Protein AF-K1URP5-F1 (afdb_monomer)

Sequence (95 aa):
MTDLQANCAVNGFSPQVHAQDGEIRIVLIPLGDSTIEADCMCNYNVSFNLSNLFSGTYHVMVYRSDFSGKYDSAKPCYEGNMSFVPNKNMEIELK

Mean predicted aligned error: 3.23 Å

pLDDT: mean 93.25, std 4.33, range [66.94, 97.62]

Secondary structure (DSSP, 8-state):
-B-EEEETT--EEEEEEEEETTEEEEEEEEES-TT---SSEEEE-------SPPSEEEEEEEEE--TTS---TT--SEEEEEEE-TT-----B--

Foldseek 3Di:
DWFDKDFPQFPFWDWDWDDDDQEIEIETATDHDLVDGDPDIDIDDDDDDDPDDDFAKGWYFYFYDYNVRDTDPVDTQDTDIDTDDPPDDDDDDGD

Nearest PDB structures (foldseek):
  2c1i-assembly1_A  TM=6.470E-01  e=4.081E+00  Streptococcus pneumoniae R6
  2c1g-assembly1_A  TM=6.477E-01  e=4.340E+00  Streptococcus pneumoniae R6

Solvent-accessible surface area (backbone atoms only — not comparable to full-atom values): 5761 Å² total; per-residue (Å²): 60,36,68,43,73,42,53,54,43,48,77,46,67,53,74,47,77,49,76,57,98,55,34,34,41,36,40,36,21,48,34,67,57,89,89,55,80,48,102,46,77,35,77,41,73,52,85,83,87,87,76,96,69,72,71,44,70,26,46,36,37,33,32,65,31,42,76,86,60,55,59,62,88,92,56,56,45,36,76,49,79,45,75,46,52,83,99,59,90,80,81,46,78,48,109

Radius of gyration: 13.95 Å; Cα contacts (8 Å, |Δi|>4): 188; chains: 1; bounding box: 37×21×37 Å

Structure (mmCIF, N/CA/C/O backbone):
data_AF-K1URP5-F1
#
_entry.id   AF-K1URP5-F1
#
loop_
_atom_site.group_PDB
_atom_site.id
_atom_site.type_symbol
_atom_site.label_atom_id
_atom_site.label_alt_id
_atom_site.label_comp_id
_atom_site.label_asym_id
_atom_site.label_entity_id
_atom_site.label_seq_id
_atom_site.pdbx_PDB_ins_code
_atom_site.Cartn_x
_atom_site.Cartn_y
_atom_site.Cartn_z
_atom_site.occupancy
_atom_site.B_iso_or_equiv
_atom_site.auth_seq_id
_atom_site.auth_comp_id
_atom_site.auth_asym_id
_atom_site.auth_atom_id
_atom_site.pdbx_PDB_model_num
ATOM 1 N N . MET A 1 1 ? 2.386 0.148 6.007 1.00 89.88 1 MET A N 1
ATOM 2 C CA . MET A 1 1 ? 2.451 -1.032 5.123 1.00 89.88 1 MET A CA 1
ATOM 3 C C . MET A 1 1 ? 3.901 -1.343 4.862 1.00 89.88 1 MET A C 1
ATOM 5 O O . MET A 1 1 ? 4.653 -0.406 4.601 1.00 89.88 1 MET A O 1
ATOM 9 N N . THR A 1 2 ? 4.273 -2.610 4.959 1.00 93.06 2 THR A N 1
ATOM 10 C CA . THR A 1 2 ? 5.661 -3.076 4.880 1.00 93.06 2 THR A CA 1
ATOM 11 C C . THR A 1 2 ? 5.834 -4.133 3.791 1.00 93.06 2 THR A C 1
ATOM 13 O O . THR A 1 2 ? 4.855 -4.739 3.348 1.00 93.06 2 THR A O 1
ATOM 16 N N . ASP A 1 3 ? 7.081 -4.287 3.336 1.00 89.00 3 ASP A N 1
ATOM 17 C CA . ASP A 1 3 ? 7.532 -5.295 2.364 1.00 89.00 3 ASP A CA 1
ATOM 18 C C . ASP A 1 3 ? 6.826 -5.268 0.997 1.00 89.00 3 ASP A C 1
ATOM 20 O O . ASP A 1 3 ? 6.663 -6.276 0.307 1.00 89.00 3 ASP A O 1
ATOM 24 N N . LEU A 1 4 ? 6.467 -4.066 0.537 1.00 92.31 4 LEU A N 1
ATOM 25 C CA . LEU A 1 4 ? 5.961 -3.868 -0.816 1.00 92.31 4 LEU A CA 1
ATOM 26 C C . LEU A 1 4 ? 7.102 -3.959 -1.836 1.00 92.31 4 LEU A C 1
ATOM 28 O O . LEU A 1 4 ? 7.869 -3.012 -1.989 1.00 92.31 4 LEU A O 1
ATOM 32 N N . GLN A 1 5 ? 7.181 -5.065 -2.573 1.00 93.44 5 GLN A N 1
ATOM 33 C CA . GLN A 1 5 ? 8.108 -5.196 -3.702 1.00 93.44 5 GLN A CA 1
ATOM 34 C C . GLN A 1 5 ? 7.585 -4.511 -4.968 1.00 93.44 5 GLN A C 1
ATOM 36 O O . GLN A 1 5 ? 6.458 -4.773 -5.405 1.00 93.44 5 GLN A O 1
ATOM 41 N N . ALA A 1 6 ? 8.430 -3.684 -5.585 1.00 94.31 6 ALA A N 1
ATOM 42 C CA . ALA A 1 6 ? 8.190 -3.061 -6.885 1.00 94.31 6 ALA A CA 1
ATOM 43 C C . ALA A 1 6 ? 9.502 -2.811 -7.647 1.00 94.31 6 ALA A C 1
ATOM 45 O O . ALA A 1 6 ? 10.584 -2.897 -7.069 1.00 94.31 6 ALA A O 1
ATOM 46 N N . ASN A 1 7 ? 9.403 -2.511 -8.945 1.00 96.06 7 ASN A N 1
ATOM 47 C CA . ASN A 1 7 ? 10.559 -2.128 -9.756 1.00 96.06 7 ASN A CA 1
ATOM 48 C C . ASN A 1 7 ? 11.241 -0.891 -9.146 1.00 96.06 7 ASN A C 1
ATOM 50 O O . ASN A 1 7 ? 10.552 0.060 -8.775 1.00 96.06 7 ASN A O 1
ATOM 54 N N . CYS A 1 8 ? 12.573 -0.877 -9.064 1.00 96.12 8 CYS A N 1
ATOM 55 C CA . CYS A 1 8 ? 13.309 0.236 -8.453 1.00 96.12 8 CYS A CA 1
ATOM 56 C C . CYS A 1 8 ? 13.193 1.578 -9.209 1.00 96.12 8 CYS A C 1
ATOM 58 O O . CYS A 1 8 ? 13.625 2.600 -8.683 1.00 96.12 8 CYS A O 1
ATOM 60 N N . ALA A 1 9 ? 12.601 1.609 -10.409 1.00 95.81 9 ALA A N 1
ATOM 61 C CA . ALA A 1 9 ? 12.216 2.846 -11.093 1.00 95.81 9 ALA A CA 1
ATOM 62 C C . ALA A 1 9 ? 11.041 3.577 -10.409 1.00 95.81 9 ALA A C 1
ATOM 64 O O . ALA A 1 9 ? 10.774 4.744 -10.701 1.00 95.81 9 ALA A O 1
ATOM 65 N N . VAL A 1 10 ? 10.336 2.914 -9.485 1.00 96.62 10 VAL A N 1
ATOM 66 C CA . VAL A 1 10 ? 9.303 3.534 -8.653 1.00 96.62 10 VAL A CA 1
ATOM 67 C C . VAL A 1 10 ? 9.956 4.427 -7.591 1.00 96.62 10 VAL A C 1
ATOM 69 O O . VAL A 1 10 ? 10.801 3.997 -6.810 1.00 96.62 10 VAL A O 1
ATOM 72 N N . ASN A 1 11 ? 9.514 5.678 -7.500 1.00 95.06 11 ASN A N 1
ATOM 73 C CA . ASN A 1 11 ? 10.010 6.654 -6.523 1.00 95.06 11 ASN A CA 1
ATOM 74 C C . ASN A 1 11 ? 9.299 6.561 -5.163 1.00 95.06 11 ASN A C 1
ATOM 76 O O . ASN A 1 11 ? 9.717 7.178 -4.185 1.00 95.06 11 ASN A O 1
ATOM 80 N N . GLY A 1 12 ? 8.190 5.829 -5.102 1.00 96.06 12 GLY A N 1
ATOM 81 C CA . GLY A 1 12 ? 7.352 5.661 -3.923 1.00 96.06 12 GLY A CA 1
ATOM 82 C C . GLY A 1 12 ? 5.909 5.378 -4.318 1.00 96.06 12 GLY A C 1
ATOM 83 O O . GLY A 1 12 ? 5.616 5.117 -5.482 1.00 96.06 12 GL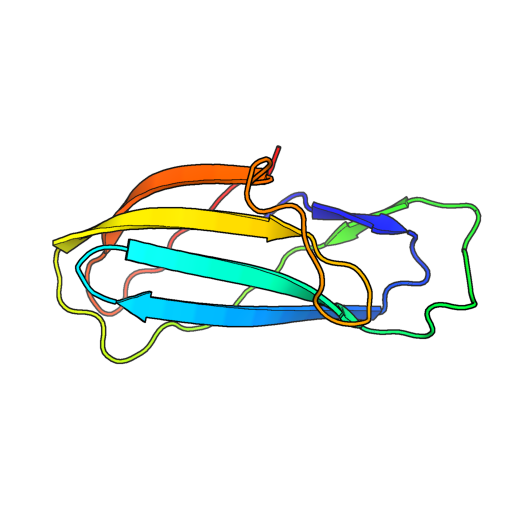Y A O 1
ATOM 84 N N . PHE A 1 13 ? 4.996 5.460 -3.354 1.00 97.19 13 PHE 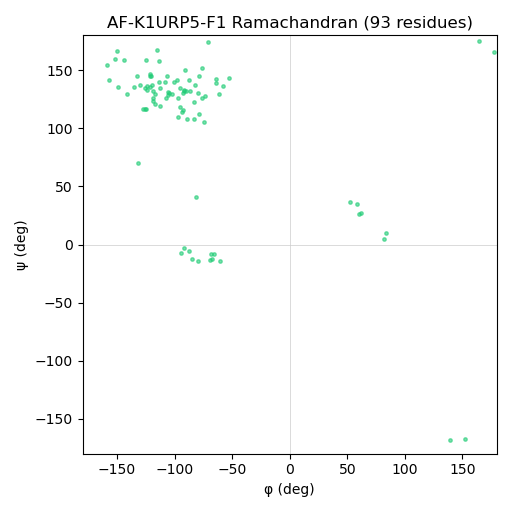A N 1
ATOM 85 C CA . PHE A 1 13 ? 3.575 5.219 -3.588 1.00 97.19 13 PHE A CA 1
ATOM 86 C C . PHE A 1 13 ? 2.733 6.351 -3.018 1.00 97.19 13 PHE A C 1
ATOM 88 O O . PHE A 1 13 ? 2.959 6.798 -1.893 1.00 97.19 13 PHE A O 1
ATOM 95 N N . SER A 1 14 ? 1.733 6.779 -3.783 1.00 96.19 14 SER A N 1
ATOM 96 C CA . SER A 1 14 ? 0.662 7.645 -3.306 1.00 96.19 14 SER A CA 1
ATOM 97 C C . SER A 1 14 ? -0.551 6.779 -2.949 1.00 96.19 14 SER A C 1
ATOM 99 O O . SER A 1 14 ? -1.162 6.189 -3.845 1.00 96.19 14 SER A O 1
ATOM 101 N N . PRO A 1 15 ? -0.890 6.637 -1.657 1.00 96.12 15 PRO A N 1
ATOM 102 C CA . PRO A 1 15 ? -2.078 5.906 -1.249 1.00 96.12 15 PRO A CA 1
ATOM 103 C C . PRO A 1 15 ? -3.331 6.750 -1.503 1.00 96.12 15 PRO A C 1
ATOM 105 O O . PRO A 1 15 ? -3.457 7.865 -0.998 1.00 96.12 15 PRO A O 1
ATOM 108 N N . GLN A 1 16 ? -4.291 6.191 -2.232 1.00 95.81 16 GLN A N 1
ATOM 109 C CA . GLN A 1 16 ? -5.663 6.686 -2.265 1.00 95.81 16 GLN A CA 1
ATOM 110 C C . GLN A 1 16 ? -6.510 5.872 -1.298 1.00 95.81 16 GLN A C 1
ATOM 112 O O . GLN A 1 16 ? -6.534 4.645 -1.371 1.00 95.81 16 GLN A O 1
ATOM 117 N N . VAL A 1 17 ? -7.202 6.556 -0.393 1.00 93.88 17 VAL A N 1
ATOM 118 C CA . VAL A 1 17 ? -8.002 5.922 0.652 1.00 93.88 17 VAL A CA 1
ATOM 119 C C . VAL A 1 17 ? -9.467 6.282 0.458 1.00 93.88 17 VAL A C 1
ATOM 121 O O . VAL A 1 17 ? -9.814 7.458 0.387 1.00 93.88 17 VAL A O 1
ATOM 124 N N . HIS A 1 18 ? -10.322 5.265 0.452 1.00 93.19 18 HIS A N 1
ATOM 125 C CA . HIS A 1 18 ? -11.769 5.399 0.559 1.00 93.19 18 HIS A CA 1
ATOM 126 C C . HIS A 1 18 ? -12.247 4.675 1.816 1.00 93.19 18 HIS A C 1
ATOM 128 O O . HIS A 1 18 ? -11.971 3.489 1.973 1.00 93.19 18 HIS A O 1
ATOM 134 N N . ALA A 1 19 ? -12.945 5.375 2.707 1.00 91.50 19 ALA A N 1
ATOM 135 C CA . ALA A 1 19 ? -13.505 4.797 3.925 1.00 91.50 19 ALA A CA 1
ATOM 136 C C . ALA A 1 19 ? -15.008 5.074 3.973 1.00 91.50 19 ALA A C 1
ATOM 138 O O . ALA A 1 19 ? -15.420 6.234 4.016 1.00 91.50 19 ALA A O 1
ATOM 139 N N . GLN A 1 20 ? -15.822 4.021 3.933 1.00 89.38 20 GLN A N 1
ATOM 140 C CA . GLN A 1 20 ? -17.276 4.136 3.887 1.00 89.38 20 GLN A CA 1
ATOM 141 C C . GLN A 1 20 ? -17.935 2.856 4.412 1.00 89.38 20 GLN A C 1
ATOM 143 O O . GLN A 1 20 ? -17.455 1.766 4.130 1.00 89.38 20 GLN A O 1
ATOM 148 N N . ASP A 1 21 ? -19.036 2.991 5.159 1.00 88.75 21 ASP A N 1
ATOM 149 C CA . ASP A 1 21 ? -19.924 1.882 5.554 1.00 88.75 21 ASP A CA 1
ATOM 150 C C . ASP A 1 21 ? -19.213 0.682 6.219 1.00 88.75 21 ASP A C 1
ATOM 152 O O . ASP A 1 21 ? -19.586 -0.471 6.031 1.00 88.75 21 ASP A O 1
ATOM 156 N N . GLY A 1 22 ? -18.183 0.955 7.031 1.00 91.88 22 GLY A N 1
ATOM 157 C CA . GLY A 1 22 ? -17.398 -0.082 7.716 1.00 91.88 22 GLY A CA 1
ATOM 158 C C . GLY A 1 22 ? -16.308 -0.724 6.852 1.00 91.88 22 GLY A C 1
ATOM 159 O O . GLY A 1 22 ? -15.610 -1.620 7.319 1.00 91.88 22 GLY A O 1
ATOM 160 N N . GLU A 1 23 ? -16.102 -0.241 5.630 1.00 95.00 23 GLU A N 1
ATOM 161 C CA . GLU A 1 23 ? -15.016 -0.652 4.747 1.00 95.00 23 GLU A CA 1
ATOM 162 C C . GLU A 1 23 ? -13.939 0.430 4.639 1.00 95.00 23 GLU A C 1
ATOM 164 O O . GLU A 1 23 ? -14.225 1.630 4.624 1.00 95.00 23 GLU A O 1
ATOM 169 N N . ILE A 1 24 ? -12.685 -0.003 4.518 1.00 95.56 24 ILE A N 1
ATOM 170 C CA . ILE A 1 24 ? -11.549 0.845 4.158 1.00 95.56 24 ILE A CA 1
ATOM 171 C C . ILE A 1 24 ? -10.861 0.215 2.951 1.00 95.56 24 ILE A C 1
ATOM 173 O O . ILE A 1 24 ? -10.300 -0.876 3.024 1.00 95.56 24 ILE A O 1
ATOM 177 N N . ARG A 1 25 ? -10.864 0.932 1.833 1.00 96.06 25 ARG A N 1
ATOM 178 C CA . ARG A 1 25 ? -10.146 0.566 0.617 1.00 96.06 25 ARG A CA 1
ATOM 179 C C . ARG A 1 25 ? -8.945 1.477 0.444 1.00 96.06 25 ARG A C 1
ATOM 181 O O . ARG A 1 25 ? -9.095 2.695 0.411 1.00 96.06 25 ARG A O 1
ATOM 188 N N . ILE A 1 26 ? -7.766 0.886 0.293 1.00 97.06 26 ILE A N 1
ATOM 189 C CA . ILE A 1 26 ? -6.524 1.608 0.023 1.00 97.06 26 ILE A CA 1
ATOM 190 C C . ILE A 1 26 ? -5.969 1.141 -1.321 1.00 97.06 26 ILE A C 1
ATOM 192 O O . ILE A 1 26 ? -5.764 -0.050 -1.534 1.00 97.06 26 ILE A O 1
ATOM 196 N N . VAL A 1 27 ? -5.707 2.075 -2.228 1.00 97.62 27 VAL A N 1
ATOM 197 C CA . VAL A 1 27 ? -5.081 1.813 -3.527 1.00 97.62 27 VAL A CA 1
ATOM 198 C C . VAL A 1 27 ? -3.703 2.457 -3.529 1.00 97.62 27 VAL A C 1
ATOM 200 O O . VAL A 1 27 ? -3.581 3.667 -3.351 1.00 97.62 27 VAL A O 1
ATOM 203 N N . LEU A 1 28 ? -2.660 1.650 -3.703 1.00 97.31 28 LEU A N 1
ATOM 204 C CA . LEU A 1 28 ? -1.277 2.106 -3.774 1.00 97.31 28 LEU A CA 1
ATOM 205 C C . LEU A 1 28 ? -0.929 2.420 -5.229 1.00 97.31 28 LEU A C 1
ATOM 207 O O . LEU A 1 28 ? -0.798 1.507 -6.052 1.00 97.31 28 LEU A O 1
ATOM 211 N N . ILE A 1 29 ? -0.802 3.711 -5.541 1.00 97.56 29 ILE A N 1
ATOM 212 C CA . ILE A 1 29 ? -0.444 4.196 -6.878 1.00 97.56 29 ILE A CA 1
ATOM 213 C C . ILE A 1 29 ? 1.064 4.435 -6.931 1.00 97.56 29 ILE A C 1
ATOM 215 O O . ILE A 1 29 ? 1.552 5.265 -6.157 1.00 97.56 29 ILE A O 1
ATOM 219 N N . PRO A 1 30 ? 1.821 3.729 -7.790 1.00 97.19 30 PRO A N 1
ATOM 220 C CA . PRO A 1 30 ? 3.249 3.967 -7.930 1.00 97.19 30 PRO A CA 1
ATOM 221 C C . PRO A 1 30 ? 3.504 5.378 -8.470 1.00 97.19 30 PRO A C 1
ATOM 223 O O . PRO A 1 30 ? 2.815 5.865 -9.365 1.00 97.19 30 PRO A O 1
ATOM 226 N N . LEU A 1 31 ? 4.511 6.036 -7.908 1.00 96.56 31 LEU A N 1
ATOM 227 C CA . LEU A 1 31 ? 5.020 7.326 -8.360 1.00 96.56 31 LEU A CA 1
ATOM 228 C C . LEU A 1 31 ? 6.283 7.105 -9.187 1.00 96.56 31 LEU A C 1
ATOM 230 O O . LEU A 1 31 ? 7.127 6.295 -8.813 1.00 96.56 31 LEU A O 1
ATOM 234 N N . GLY A 1 32 ? 6.448 7.855 -10.270 1.00 93.00 32 GLY A N 1
ATOM 235 C CA . GLY A 1 32 ? 7.609 7.745 -11.153 1.00 93.00 32 GLY A CA 1
ATOM 236 C C . GLY A 1 32 ? 7.217 7.848 -12.621 1.00 93.00 32 GLY A C 1
ATOM 237 O O . GLY A 1 32 ? 6.092 8.226 -12.946 1.00 93.00 32 GLY A O 1
ATOM 238 N N . ASP A 1 33 ? 8.165 7.522 -13.491 1.00 92.31 33 ASP A N 1
ATOM 239 C CA . ASP A 1 33 ? 7.945 7.444 -14.930 1.00 92.31 33 ASP A CA 1
ATOM 240 C C . ASP A 1 33 ? 7.573 6.007 -15.307 1.00 92.31 33 ASP A C 1
ATOM 242 O O . ASP A 1 33 ? 8.380 5.090 -15.161 1.00 92.31 33 ASP A O 1
ATOM 246 N N . SER A 1 34 ? 6.352 5.811 -15.805 1.00 91.62 34 SER A N 1
ATOM 247 C CA . SER A 1 34 ? 5.845 4.489 -16.187 1.00 91.62 34 SER A CA 1
ATOM 248 C C . SER A 1 34 ? 6.542 3.883 -17.408 1.00 91.62 34 SER A C 1
ATOM 250 O O . SER A 1 34 ? 6.244 2.749 -17.769 1.00 91.62 34 SER A O 1
ATOM 252 N N . THR A 1 35 ? 7.390 4.646 -18.099 1.00 94.12 35 THR A N 1
ATOM 253 C CA . THR A 1 35 ? 8.136 4.193 -19.281 1.00 94.12 35 THR A CA 1
ATOM 254 C C . THR A 1 35 ? 9.534 3.679 -18.944 1.00 94.12 35 THR A C 1
ATOM 256 O O . THR A 1 35 ? 10.209 3.138 -19.819 1.00 94.12 35 THR A O 1
ATOM 259 N N . ILE A 1 36 ? 9.964 3.826 -17.687 1.00 92.88 36 ILE A N 1
ATOM 260 C CA . ILE A 1 36 ? 11.281 3.410 -17.212 1.00 92.88 36 ILE A CA 1
ATOM 261 C C . ILE A 1 36 ? 11.139 2.138 -16.375 1.00 92.88 36 ILE A C 1
ATOM 263 O O . ILE A 1 36 ? 10.355 2.085 -15.432 1.00 92.88 36 ILE A O 1
ATOM 267 N N . GLU A 1 37 ? 11.965 1.139 -16.677 1.00 92.25 37 GLU A N 1
ATOM 268 C CA . GLU A 1 37 ? 12.170 -0.033 -15.828 1.00 92.25 37 GLU A CA 1
ATOM 269 C C . GLU A 1 37 ? 13.644 -0.147 -15.443 1.00 92.25 37 GLU A C 1
ATOM 271 O O . GLU A 1 37 ? 14.542 0.007 -16.272 1.00 92.25 37 GLU A O 1
ATOM 276 N N . ALA A 1 38 ? 13.891 -0.431 -14.167 1.00 93.81 38 ALA A N 1
ATOM 277 C CA . ALA A 1 38 ? 15.194 -0.835 -13.668 1.00 93.81 38 ALA A CA 1
ATOM 278 C C . ALA A 1 38 ? 15.325 -2.365 -13.697 1.00 93.81 38 ALA A C 1
ATOM 280 O O . ALA A 1 38 ? 14.347 -3.079 -13.477 1.00 93.81 38 ALA A O 1
ATOM 281 N N . ASP A 1 39 ? 16.546 -2.870 -13.872 1.00 95.81 39 ASP A N 1
ATOM 282 C CA . ASP A 1 39 ? 16.871 -4.302 -13.769 1.00 95.81 39 ASP A CA 1
ATOM 283 C C . ASP A 1 39 ? 17.058 -4.740 -12.299 1.00 95.81 39 ASP A C 1
ATOM 285 O O . ASP A 1 39 ? 18.011 -5.422 -11.923 1.00 95.81 39 ASP A O 1
ATOM 289 N N . CYS A 1 40 ? 16.197 -4.239 -11.410 1.00 96.44 40 CYS A N 1
ATOM 290 C CA . CYS A 1 40 ? 16.192 -4.585 -9.995 1.00 96.44 40 CYS A CA 1
ATOM 291 C C . CYS A 1 40 ? 14.836 -4.300 -9.332 1.00 96.44 40 CYS A C 1
ATOM 293 O O . CYS A 1 40 ? 14.0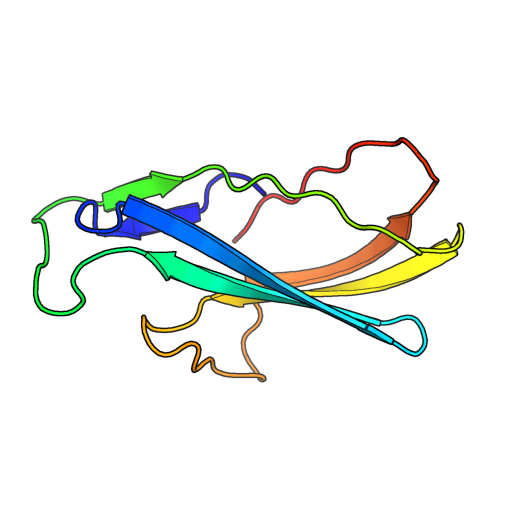63 -3.435 -9.756 1.00 96.44 40 CYS A O 1
ATOM 295 N N . MET A 1 41 ? 14.569 -5.046 -8.257 1.00 96.00 41 MET A N 1
ATOM 296 C CA . MET A 1 41 ? 13.386 -4.906 -7.408 1.00 96.00 41 MET A CA 1
ATOM 297 C C . MET A 1 41 ? 13.77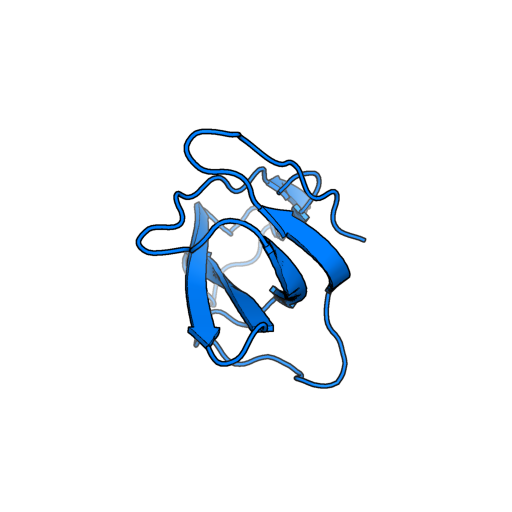2 -4.301 -6.061 1.00 96.00 41 MET A C 1
ATOM 299 O O . MET A 1 41 ? 14.800 -4.654 -5.482 1.00 96.00 41 MET A O 1
ATOM 303 N N . CYS A 1 42 ? 12.928 -3.405 -5.563 1.00 95.56 42 CYS A N 1
ATOM 304 C CA . CYS A 1 42 ? 13.119 -2.671 -4.322 1.00 95.56 42 CYS A CA 1
ATOM 305 C C . CYS A 1 42 ? 11.951 -2.933 -3.365 1.00 95.56 42 CYS A C 1
ATOM 307 O O . CYS A 1 42 ? 10.805 -3.091 -3.795 1.00 95.56 42 CYS A O 1
ATOM 309 N N . ASN A 1 43 ? 12.249 -2.944 -2.062 1.00 94.75 43 ASN A N 1
ATOM 310 C CA . ASN A 1 43 ? 11.243 -2.990 -1.004 1.00 94.75 43 ASN A CA 1
ATOM 311 C C . ASN A 1 43 ? 10.872 -1.570 -0.582 1.00 94.75 43 ASN A C 1
ATOM 313 O O . ASN A 1 43 ? 11.745 -0.749 -0.295 1.00 94.75 43 ASN A O 1
ATOM 317 N N . TYR A 1 44 ? 9.574 -1.309 -0.487 1.00 94.62 44 TYR A N 1
ATOM 318 C CA . TYR A 1 44 ? 9.030 -0.028 -0.068 1.00 94.62 44 TYR A CA 1
ATOM 319 C C . TYR A 1 44 ? 8.193 -0.195 1.196 1.00 94.62 44 TYR A C 1
ATOM 321 O O . TYR A 1 44 ? 7.355 -1.090 1.304 1.00 94.62 44 TYR A O 1
ATOM 329 N N . ASN A 1 45 ? 8.376 0.740 2.126 1.00 94.94 45 ASN A N 1
ATOM 330 C CA . ASN A 1 45 ? 7.467 0.937 3.245 1.00 94.94 45 ASN A CA 1
ATOM 331 C C . ASN A 1 45 ? 6.594 2.154 2.943 1.00 94.94 45 ASN A C 1
ATOM 333 O O . ASN A 1 45 ? 7.101 3.221 2.597 1.00 94.94 45 ASN A O 1
ATOM 337 N N . VAL A 1 46 ? 5.279 1.992 3.075 1.00 94.62 46 VAL A N 1
ATOM 338 C CA . VAL A 1 46 ? 4.300 3.050 2.801 1.00 94.62 46 VAL A CA 1
ATOM 339 C C .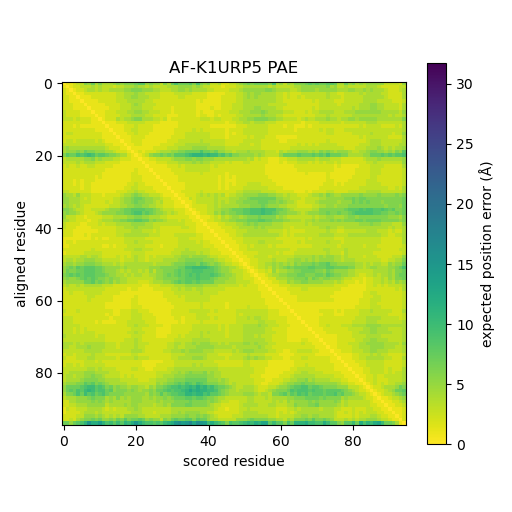 VAL A 1 46 ? 3.565 3.390 4.088 1.00 94.62 46 VAL A C 1
ATOM 341 O O . VAL A 1 46 ? 2.904 2.535 4.687 1.00 94.62 46 VAL A O 1
ATOM 344 N N . SER A 1 47 ? 3.663 4.654 4.493 1.00 94.12 47 SER A N 1
ATOM 345 C CA . SER A 1 47 ? 3.038 5.190 5.701 1.00 94.12 47 SER A CA 1
ATOM 346 C C . SER A 1 47 ? 2.157 6.378 5.343 1.00 94.12 47 SER A C 1
ATOM 348 O O . SER A 1 47 ? 2.573 7.269 4.606 1.00 94.12 47 SER A O 1
ATOM 350 N N . PHE A 1 48 ? 0.938 6.397 5.871 1.00 92.75 48 PHE A N 1
ATOM 351 C CA . PHE A 1 48 ? -0.024 7.478 5.687 1.00 92.75 48 PHE A CA 1
ATOM 352 C C . PHE A 1 48 ? -0.952 7.553 6.897 1.00 92.75 48 PHE A C 1
ATOM 354 O O . PHE A 1 48 ? -1.094 6.584 7.644 1.00 92.75 48 PHE A O 1
ATOM 361 N N . ASN A 1 49 ? -1.584 8.710 7.076 1.00 90.50 49 ASN A N 1
ATOM 362 C CA . ASN A 1 49 ? -2.548 8.930 8.144 1.00 90.50 49 ASN A CA 1
ATOM 363 C C . ASN A 1 49 ? -3.971 8.758 7.621 1.00 90.50 49 ASN A C 1
ATOM 365 O O . ASN A 1 49 ? -4.299 9.194 6.518 1.00 90.50 49 ASN A O 1
ATOM 369 N N . LEU A 1 50 ? -4.818 8.163 8.454 1.00 87.44 50 LEU A N 1
ATOM 370 C CA . LEU A 1 50 ? -6.258 8.101 8.253 1.00 87.44 50 LEU A CA 1
ATOM 371 C C . LEU A 1 50 ? -6.922 9.088 9.209 1.00 87.44 50 LEU A C 1
ATOM 373 O O . LEU A 1 50 ? -6.643 9.080 10.407 1.00 87.44 50 LEU A O 1
ATOM 377 N N . SER A 1 51 ? -7.805 9.922 8.674 1.00 86.00 51 SER A N 1
ATOM 378 C CA . SER A 1 51 ? -8.556 10.917 9.441 1.00 86.00 51 SER A CA 1
ATOM 379 C C . SER A 1 51 ? -10.038 10.564 9.442 1.00 86.00 51 SER A C 1
ATOM 381 O O . SER A 1 51 ? -10.514 9.877 8.542 1.00 86.00 51 SER A O 1
ATOM 383 N N . ASN A 1 52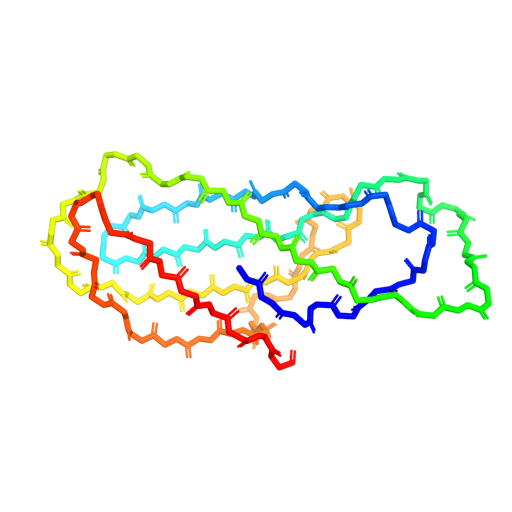 ? -10.779 11.072 10.429 1.00 85.06 52 ASN A N 1
ATOM 384 C CA . ASN A 1 52 ? -12.240 10.939 10.520 1.00 85.06 52 ASN A CA 1
ATOM 385 C C . ASN A 1 52 ? -12.761 9.491 10.628 1.00 85.06 52 ASN A C 1
ATOM 387 O O . ASN A 1 52 ? -13.899 9.219 10.255 1.00 85.06 52 ASN A O 1
ATOM 391 N N . LEU A 1 53 ? -11.956 8.568 11.164 1.00 85.31 53 LEU A N 1
ATOM 392 C CA . LEU A 1 53 ? -12.407 7.217 11.494 1.00 85.31 53 LEU A CA 1
ATOM 393 C C . LEU A 1 53 ? -12.942 7.159 12.924 1.00 85.31 53 LEU A C 1
ATOM 395 O O . LEU A 1 53 ? -12.282 7.595 13.871 1.00 85.31 53 LEU A O 1
ATOM 399 N N . PHE A 1 54 ? -14.119 6.562 13.089 1.00 88.50 54 PHE A N 1
ATOM 400 C CA . PHE A 1 54 ? -14.618 6.179 14.404 1.00 88.50 54 PHE A CA 1
ATOM 401 C C . PHE A 1 54 ? -13.896 4.927 14.897 1.00 88.50 54 PHE A C 1
ATOM 403 O O . PHE A 1 54 ? -13.468 4.091 14.099 1.00 88.50 54 PHE A O 1
ATOM 410 N N . SER A 1 55 ? -13.793 4.781 16.218 1.00 91.12 55 SER A N 1
ATOM 411 C CA . SER A 1 55 ? -13.289 3.546 16.813 1.00 91.12 55 SER A CA 1
ATOM 412 C C . SER A 1 55 ? -14.202 2.381 16.427 1.00 91.12 55 SER A C 1
ATOM 414 O O . SER A 1 55 ? -15.415 2.472 16.604 1.00 91.12 55 SER A O 1
ATOM 416 N N . GLY A 1 56 ? -13.633 1.287 15.927 1.00 92.31 56 GLY A N 1
ATOM 417 C CA . GLY A 1 56 ? -14.420 0.150 15.455 1.00 92.31 56 GLY A CA 1
ATOM 418 C C . GLY A 1 56 ? -13.624 -0.811 14.585 1.00 92.31 56 GLY A C 1
ATOM 419 O O . GLY A 1 56 ? -12.458 -0.569 14.277 1.00 92.31 56 GLY A O 1
ATOM 420 N N . THR A 1 57 ? -14.260 -1.913 14.202 1.00 95.06 57 THR A N 1
ATOM 421 C CA . THR A 1 57 ? -13.697 -2.886 13.262 1.00 95.06 57 THR A CA 1
ATOM 422 C C . THR A 1 57 ? -14.134 -2.539 11.847 1.00 95.06 57 THR A C 1
ATOM 424 O O . THR A 1 57 ? -15.320 -2.330 11.608 1.00 95.06 57 THR A O 1
ATOM 427 N N . TYR A 1 58 ? -13.171 -2.487 10.931 1.00 95.62 58 TYR A N 1
ATOM 428 C CA . TYR A 1 58 ? -13.394 -2.215 9.517 1.00 95.62 58 TYR A CA 1
ATOM 429 C C . TYR A 1 58 ? -12.901 -3.388 8.675 1.00 95.62 58 TYR A C 1
ATOM 431 O O . TYR A 1 58 ? -11.873 -3.992 9.001 1.00 95.62 58 TYR A O 1
ATOM 439 N N . HIS A 1 59 ? -13.597 -3.665 7.575 1.00 96.94 59 HIS A N 1
ATOM 440 C CA . HIS A 1 59 ? -13.099 -4.544 6.521 1.00 96.94 59 HIS A CA 1
ATOM 441 C C . HIS A 1 59 ? -12.103 -3.765 5.662 1.00 96.94 59 HIS A C 1
ATOM 443 O O . HIS A 1 59 ? -12.464 -2.790 5.003 1.00 96.94 59 HIS A O 1
ATOM 449 N N . VAL A 1 60 ? -10.830 -4.146 5.714 1.00 96.62 60 VAL A N 1
ATOM 450 C CA . VAL A 1 60 ? -9.733 -3.433 5.058 1.00 96.62 60 VAL A CA 1
ATOM 451 C C . VAL A 1 60 ? -9.276 -4.206 3.832 1.00 96.62 60 VAL A C 1
ATOM 453 O O . VAL A 1 60 ? -8.931 -5.382 3.929 1.00 96.62 60 VAL A O 1
ATOM 456 N N . MET A 1 61 ? -9.201 -3.521 2.694 1.00 97.06 61 MET A N 1
ATOM 457 C CA . MET A 1 61 ? -8.633 -4.051 1.456 1.00 97.06 61 MET A CA 1
ATOM 458 C C . MET A 1 61 ? -7.539 -3.124 0.939 1.00 97.06 61 MET A C 1
ATOM 460 O O . MET A 1 61 ? -7.729 -1.907 0.860 1.00 97.06 61 MET A O 1
ATOM 464 N N . VAL A 1 62 ? -6.410 -3.701 0.538 1.00 96.94 62 VAL A N 1
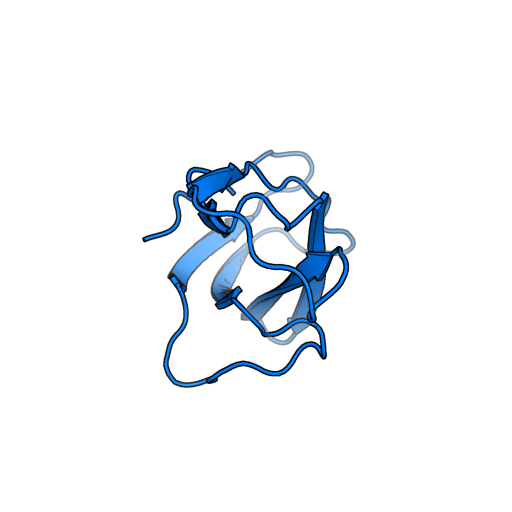ATOM 465 C CA . VAL A 1 62 ? -5.292 -2.979 -0.074 1.00 96.94 62 VAL A CA 1
ATOM 466 C C . VAL A 1 62 ? -5.066 -3.514 -1.480 1.00 96.94 62 VAL A C 1
ATOM 468 O O . VAL A 1 62 ? -4.983 -4.724 -1.681 1.00 96.94 62 VAL A O 1
ATOM 471 N N . TYR A 1 63 ? -4.942 -2.613 -2.447 1.00 97.06 63 TYR A N 1
ATOM 472 C CA . TYR A 1 63 ? -4.699 -2.932 -3.848 1.00 97.06 63 TYR A CA 1
ATOM 473 C C . TYR A 1 63 ? -3.410 -2.274 -4.327 1.00 97.06 63 TYR A C 1
ATOM 475 O O . TYR A 1 63 ? -3.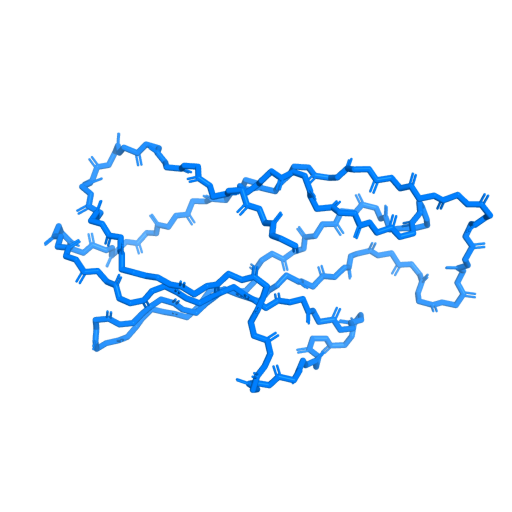092 -1.147 -3.943 1.00 97.06 63 TYR A O 1
ATOM 483 N N . ARG A 1 64 ? -2.694 -2.962 -5.219 1.00 95.12 64 ARG A N 1
ATOM 484 C CA . ARG A 1 64 ? -1.632 -2.363 -6.035 1.00 95.12 64 ARG A CA 1
ATOM 485 C C . ARG A 1 64 ? -2.244 -1.963 -7.373 1.00 95.12 64 ARG A C 1
ATOM 487 O O . ARG A 1 64 ? -2.992 -2.745 -7.958 1.00 95.12 64 ARG A O 1
ATOM 494 N N . SER A 1 65 ? -1.939 -0.760 -7.834 1.00 96.75 65 SER A N 1
ATOM 495 C CA . SER A 1 65 ? -2.412 -0.256 -9.126 1.00 96.75 65 SER A CA 1
ATOM 496 C C . SER A 1 65 ? -1.262 -0.023 -10.099 1.00 96.75 65 SER A C 1
ATOM 498 O O . SER A 1 65 ? -0.095 -0.033 -9.704 1.00 96.75 65 SER A O 1
ATOM 500 N N . ASP A 1 66 ? -1.595 0.187 -11.369 1.00 95.38 66 ASP A N 1
ATOM 501 C CA . ASP A 1 66 ? -0.674 0.799 -12.323 1.00 95.38 66 ASP A CA 1
ATOM 502 C C . ASP A 1 66 ? -0.474 2.302 -12.032 1.00 95.38 66 ASP A C 1
ATOM 504 O O . ASP A 1 66 ? -1.147 2.892 -11.185 1.00 95.38 66 ASP A O 1
ATOM 508 N N . PHE A 1 67 ? 0.435 2.954 -12.763 1.00 95.94 67 PHE A N 1
ATOM 509 C CA . PHE A 1 67 ? 0.707 4.394 -12.624 1.00 95.94 67 PHE A CA 1
ATOM 510 C C . PHE A 1 67 ? -0.510 5.296 -12.918 1.00 95.94 67 PHE A C 1
ATOM 512 O O . PHE A 1 67 ? -0.489 6.476 -12.576 1.00 95.94 67 PHE A O 1
ATOM 519 N N . SER A 1 68 ? -1.579 4.770 -13.531 1.00 95.06 68 SER A N 1
ATOM 520 C CA . SER A 1 68 ? -2.838 5.493 -13.766 1.00 95.06 68 SER A CA 1
ATOM 521 C C . SER A 1 68 ? -3.872 5.302 -12.648 1.00 95.06 68 SER A C 1
ATOM 523 O O . SER A 1 68 ? -4.943 5.908 -12.693 1.00 95.06 68 SER A O 1
ATOM 525 N N . GLY A 1 69 ? -3.566 4.473 -11.646 1.00 96.00 69 GLY A N 1
ATOM 526 C CA . GLY A 1 69 ? -4.466 4.139 -10.547 1.00 96.00 69 GLY A CA 1
ATOM 527 C C . GLY A 1 69 ? -5.454 3.013 -10.863 1.00 96.00 69 GLY A C 1
ATOM 528 O O . GLY A 1 69 ? -6.366 2.773 -10.072 1.00 96.00 69 GLY A O 1
ATOM 529 N N . LYS A 1 70 ? -5.303 2.296 -11.986 1.00 96.88 70 LYS A N 1
ATOM 530 C CA . LYS A 1 70 ? -6.146 1.131 -12.300 1.00 96.88 70 LYS A CA 1
ATOM 531 C C . LYS A 1 70 ? -5.627 -0.113 -11.587 1.00 96.88 70 LYS A C 1
ATOM 533 O O . LYS A 1 70 ? -4.428 -0.372 -11.569 1.00 96.88 70 LYS A O 1
ATOM 538 N N . TYR A 1 71 ? -6.537 -0.902 -11.025 1.00 96.69 71 TYR A N 1
ATOM 539 C CA . TYR A 1 71 ? -6.237 -2.137 -10.299 1.00 96.69 71 TYR A CA 1
ATOM 540 C C . TYR A 1 71 ? -7.319 -3.196 -10.545 1.00 96.69 71 TYR A C 1
ATOM 542 O O . TYR A 1 71 ? -8.445 -2.874 -10.926 1.00 96.69 71 TYR A O 1
ATOM 550 N N . ASP A 1 72 ? -6.973 -4.463 -10.316 1.00 96.00 72 ASP A N 1
ATOM 551 C CA . ASP A 1 72 ? -7.910 -5.590 -10.350 1.00 96.00 72 ASP A CA 1
ATOM 552 C C . ASP A 1 72 ? -8.629 -5.688 -8.995 1.00 96.00 72 ASP A C 1
ATOM 554 O O . ASP A 1 72 ? -8.033 -6.078 -7.988 1.00 96.00 72 ASP A O 1
ATOM 558 N N . SER A 1 73 ? -9.914 -5.325 -8.952 1.00 94.12 73 SER A N 1
ATOM 559 C CA . SER A 1 73 ? -10.698 -5.338 -7.712 1.00 94.12 73 SER A CA 1
ATOM 560 C C . SER A 1 73 ? -10.949 -6.743 -7.158 1.00 94.12 73 SER A C 1
ATOM 562 O O . SER A 1 73 ? -11.399 -6.863 -6.026 1.00 94.12 73 SER A O 1
ATOM 564 N N . ALA A 1 74 ? -10.678 -7.805 -7.924 1.00 95.94 74 ALA A N 1
ATOM 565 C CA . ALA A 1 74 ? -10.780 -9.182 -7.445 1.00 95.94 74 ALA A CA 1
ATOM 566 C C . ALA A 1 74 ? -9.489 -9.685 -6.771 1.00 95.94 74 ALA A C 1
ATOM 568 O O . ALA A 1 74 ? -9.468 -10.807 -6.268 1.00 95.94 74 ALA A O 1
ATOM 569 N N . LYS A 1 75 ? -8.401 -8.898 -6.786 1.00 94.06 75 LYS A N 1
ATOM 570 C CA . LYS A 1 75 ? -7.075 -9.318 -6.301 1.00 94.06 75 LYS A CA 1
ATOM 571 C C . LYS A 1 75 ? -6.439 -8.287 -5.366 1.00 94.06 75 LYS A C 1
ATOM 573 O O . LYS A 1 75 ? -5.456 -7.639 -5.737 1.00 94.06 75 LYS A O 1
ATOM 578 N N . PRO A 1 7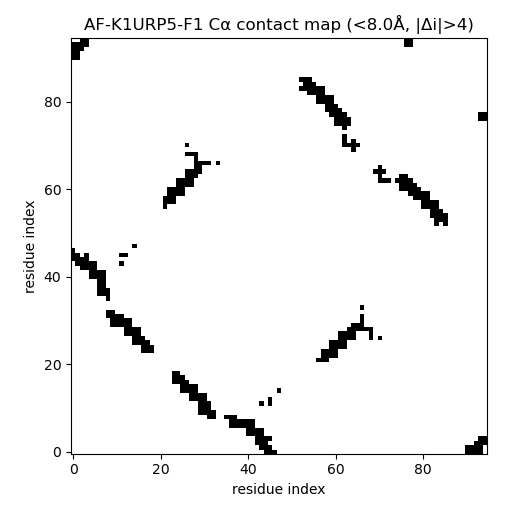6 ? -6.969 -8.124 -4.145 1.00 95.38 76 PRO A N 1
ATOM 579 C CA . PRO A 1 76 ? -6.283 -7.346 -3.126 1.00 95.38 76 PRO A CA 1
ATOM 580 C C . PRO A 1 76 ? -4.950 -8.012 -2.738 1.00 95.38 76 PRO A C 1
ATOM 582 O O . PRO A 1 76 ? -4.858 -9.235 -2.639 1.00 95.38 76 PRO A O 1
ATOM 585 N N . CYS A 1 77 ? -3.913 -7.212 -2.478 1.00 93.56 77 CYS A N 1
ATOM 586 C CA . CYS A 1 77 ? -2.663 -7.702 -1.876 1.00 93.56 77 CYS A CA 1
ATOM 587 C C . CYS A 1 77 ? -2.777 -7.880 -0.353 1.00 93.56 77 CYS A C 1
ATOM 589 O O . CYS A 1 77 ? -1.937 -8.529 0.269 1.00 93.56 77 CYS A O 1
ATOM 591 N N . TYR A 1 78 ? -3.830 -7.323 0.245 1.00 95.50 78 TYR A N 1
ATOM 592 C CA . TYR A 1 78 ? -4.246 -7.587 1.615 1.00 95.50 78 TYR A CA 1
ATOM 593 C C . TYR A 1 78 ? -5.762 -7.449 1.728 1.00 95.50 78 TYR A C 1
ATOM 595 O O . TYR A 1 78 ? -6.328 -6.469 1.245 1.00 95.50 78 TYR A O 1
ATOM 603 N N . GLU A 1 79 ? -6.399 -8.389 2.418 1.00 96.25 79 GLU A N 1
ATOM 604 C CA . GLU A 1 79 ? -7.807 -8.317 2.794 1.00 96.25 79 GLU A CA 1
ATOM 605 C C . GLU A 1 79 ? -7.987 -8.885 4.203 1.00 96.25 79 GLU A C 1
ATOM 607 O O . GLU A 1 79 ? -7.506 -9.981 4.506 1.00 96.25 79 GLU A O 1
ATOM 612 N N . GLY A 1 80 ? -8.661 -8.141 5.079 1.00 95.56 80 GLY A N 1
ATOM 613 C CA . GLY A 1 80 ? -8.906 -8.588 6.444 1.00 95.56 80 GLY A CA 1
ATOM 614 C C . GLY A 1 80 ? -9.646 -7.574 7.306 1.00 95.56 80 GLY A C 1
ATOM 615 O O . GLY A 1 80 ? -9.741 -6.394 6.981 1.00 95.56 80 GLY A O 1
ATOM 616 N N . ASN A 1 81 ? -10.148 -8.042 8.447 1.00 96.06 81 ASN A N 1
ATOM 617 C CA . ASN A 1 81 ? -10.794 -7.189 9.438 1.00 96.06 81 ASN A CA 1
ATOM 618 C C . ASN A 1 81 ? -9.763 -6.597 10.399 1.00 96.06 81 ASN A C 1
ATOM 620 O O . ASN A 1 81 ? -8.950 -7.328 10.969 1.00 96.06 81 ASN A O 1
ATOM 624 N N . MET A 1 82 ? -9.833 -5.288 10.631 1.00 93.38 82 MET A N 1
ATOM 625 C CA . MET A 1 82 ? -8.898 -4.579 11.500 1.00 93.38 82 MET A CA 1
ATOM 626 C C . MET A 1 82 ? -9.631 -3.610 12.426 1.00 93.38 82 MET A C 1
ATOM 628 O O . MET A 1 82 ? -10.535 -2.888 12.010 1.00 93.38 82 MET A O 1
ATOM 632 N N . SER A 1 83 ? -9.245 -3.609 13.703 1.00 92.19 83 SER A N 1
ATOM 633 C CA . SER A 1 83 ? -9.851 -2.735 14.710 1.00 92.19 83 SER A CA 1
ATOM 634 C C . SER A 1 83 ? -9.056 -1.445 14.837 1.00 92.19 83 SER A C 1
ATOM 636 O O . SER A 1 83 ? -7.916 -1.454 15.293 1.00 92.19 83 SER A O 1
ATOM 638 N N . PHE A 1 84 ? -9.676 -0.335 14.454 1.00 88.62 84 PHE A N 1
ATOM 639 C CA . PHE A 1 84 ? -9.097 0.995 14.545 1.00 88.62 84 PHE A CA 1
ATOM 640 C C . PHE A 1 84 ? -9.472 1.635 15.878 1.00 88.62 84 PHE A C 1
ATOM 642 O O . PHE A 1 84 ? -10.637 1.651 16.282 1.00 88.62 84 PHE A O 1
ATOM 649 N N . VAL A 1 85 ? -8.464 2.201 16.537 1.00 87.31 85 VAL A N 1
ATOM 650 C CA . VAL A 1 85 ? -8.606 3.062 17.713 1.00 87.31 85 VAL A CA 1
ATOM 651 C C . VAL A 1 85 ? -7.908 4.385 17.385 1.00 87.31 85 VAL A C 1
ATOM 653 O O . VAL A 1 85 ? -6.807 4.351 16.826 1.00 87.31 85 VAL A O 1
ATOM 656 N N . PRO A 1 86 ? -8.499 5.550 17.705 1.00 83.25 86 PRO A N 1
ATOM 657 C CA . PRO A 1 86 ? -7.871 6.840 17.438 1.00 83.25 86 PRO A CA 1
ATOM 658 C C . PRO A 1 86 ? -6.446 6.936 18.003 1.00 83.25 86 PRO A C 1
ATOM 660 O O . PRO A 1 86 ? -6.165 6.445 19.098 1.00 83.25 86 PRO A O 1
ATOM 663 N N . ASN A 1 87 ? -5.555 7.609 17.267 1.00 84.12 87 ASN A N 1
ATOM 664 C CA . ASN A 1 87 ? -4.157 7.863 17.648 1.00 84.12 87 ASN A CA 1
ATOM 665 C C . ASN A 1 87 ? -3.306 6.600 17.884 1.00 84.12 87 ASN A C 1
ATOM 667 O O . ASN A 1 87 ? -2.331 6.632 18.639 1.00 84.12 87 ASN A O 1
ATOM 671 N N . LYS A 1 88 ? -3.666 5.478 17.254 1.00 88.94 88 LYS A N 1
ATOM 672 C CA . LYS A 1 88 ? -2.854 4.259 17.237 1.00 88.94 88 LYS A CA 1
ATOM 673 C C . LYS A 1 88 ? -2.329 3.987 15.836 1.00 88.94 88 LYS A C 1
ATOM 675 O O . LYS A 1 88 ? -3.071 4.050 14.860 1.00 88.94 88 LYS A O 1
ATOM 680 N N . ASN A 1 89 ? -1.046 3.647 15.770 1.00 89.75 89 ASN A N 1
ATOM 681 C CA . ASN A 1 89 ? -0.426 3.161 14.548 1.00 89.75 89 ASN A CA 1
ATOM 682 C C . ASN A 1 89 ? -0.787 1.692 14.352 1.00 89.75 89 ASN A C 1
ATOM 684 O O . ASN A 1 89 ? -0.861 0.934 15.321 1.00 89.75 89 ASN A O 1
ATOM 688 N N . MET A 1 90 ? -0.962 1.301 13.096 1.00 89.88 90 MET A N 1
ATOM 689 C CA . MET A 1 90 ? -1.136 -0.089 12.706 1.00 89.88 90 MET A CA 1
ATOM 690 C C . MET A 1 90 ? -0.232 -0.410 11.532 1.00 89.88 90 MET A C 1
ATOM 692 O O . MET A 1 90 ? 0.014 0.430 10.664 1.00 89.88 90 MET A O 1
ATOM 696 N N . GLU A 1 91 ? 0.257 -1.641 11.529 1.00 93.00 91 GLU A N 1
ATOM 697 C CA . GLU A 1 91 ? 1.119 -2.163 10.488 1.00 93.00 91 GLU A CA 1
ATOM 698 C C . GLU A 1 91 ? 0.387 -3.266 9.728 1.00 93.00 91 GLU A C 1
ATOM 700 O O . GLU A 1 91 ? -0.355 -4.059 10.307 1.00 93.00 91 GLU A O 1
ATOM 705 N N . ILE A 1 92 ? 0.572 -3.262 8.412 1.00 91.00 92 ILE A N 1
ATOM 706 C CA . ILE A 1 92 ? 0.049 -4.269 7.498 1.00 91.00 92 ILE A CA 1
ATOM 707 C C . ILE A 1 92 ? 1.245 -4.753 6.690 1.00 91.00 92 ILE A C 1
ATOM 709 O O . ILE A 1 92 ? 1.832 -3.962 5.946 1.00 91.00 92 ILE A O 1
ATOM 713 N N . GLU A 1 93 ? 1.575 -6.027 6.843 1.00 90.62 93 GLU A N 1
ATOM 714 C CA . GLU A 1 93 ? 2.536 -6.731 5.999 1.00 90.62 93 GLU A CA 1
ATOM 715 C C . GLU A 1 93 ? 1.806 -7.196 4.735 1.00 90.62 93 GLU A C 1
ATOM 717 O O . GLU A 1 93 ? 0.757 -7.848 4.811 1.00 90.62 93 GLU A O 1
ATOM 722 N N . LEU A 1 94 ? 2.301 -6.780 3.570 1.00 86.81 94 LEU A N 1
ATOM 723 C CA . LEU A 1 94 ? 1.684 -7.122 2.292 1.00 86.81 94 LEU A CA 1
ATOM 724 C C . LEU A 1 94 ? 2.237 -8.452 1.781 1.00 86.81 94 LEU A C 1
ATOM 726 O O . LEU A 1 94 ? 3.429 -8.719 1.902 1.00 86.81 94 LEU A O 1
ATOM 730 N N . LYS A 1 95 ? 1.362 -9.265 1.185 1.00 66.94 95 LYS A N 1
ATOM 731 C CA . LYS A 1 95 ? 1.764 -10.476 0.460 1.00 66.94 95 LYS A CA 1
ATOM 732 C C . LYS A 1 95 ? 2.141 -10.160 -0.988 1.00 66.94 95 LYS A C 1
ATOM 734 O O . LYS A 1 95 ? 1.706 -9.104 -1.526 1.00 66.94 95 LYS A O 1
#

Organism: NCBI:txid408170